Protein AF-A0A962R1U3-F1 (afdb_monomer_lite)

Secondary structure (DSSP, 8-state):
---HHHHHHHHHHHHHHHHHHHHHHHTHHHHHHHHHHHHHHHHHHHTT------SGGGS-TT-HHHHHHHHHHHHH-------------S-TTGGGSHHHHHHHHHHHHHHHHHSTT------TTT---EEEETTEEEE-

Foldseek 3Di:
DDDPPVVVVVVVVVVVVVVVVVVCVVVVVVVVVVVVVVVVVVVVVVVPDDDDPDPVVVDDPPDPVVVVVVVCCVVPNDPDDDDDDDWAPPDPVTCPDPVNLVVQVVVQVCCVVPPPPDDHDDDPNPDWDWDDDDPDIDID

Structure (mmCIF, N/CA/C/O backbone):
data_AF-A0A962R1U3-F1
#
_entry.id   AF-A0A962R1U3-F1
#
loop_
_atom_site.group_PDB
_atom_site.id
_atom_site.type_symbol
_atom_site.label_atom_id
_atom_site.label_alt_id
_atom_site.label_comp_id
_atom_site.label_asym_id
_atom_site.label_entity_id
_atom_site.label_seq_id
_atom_site.pdbx_PDB_ins_code
_atom_site.Cartn_x
_atom_site.Cartn_y
_atom_site.Cartn_z
_atom_site.occupancy
_atom_site.B_iso_or_equiv
_atom_site.auth_seq_id
_atom_site.auth_comp_id
_atom_site.auth_asym_id
_atom_site.auth_atom_id
_atom_site.pdbx_PDB_model_num
ATOM 1 N N . MET A 1 1 ? 53.180 15.720 -24.580 1.00 45.88 1 MET A N 1
ATOM 2 C CA . MET A 1 1 ? 52.223 16.549 -25.342 1.00 45.88 1 MET A CA 1
ATOM 3 C C . MET A 1 1 ? 51.820 15.711 -26.551 1.00 45.88 1 MET A C 1
ATOM 5 O O . MET A 1 1 ? 52.642 15.551 -27.439 1.00 45.88 1 MET A O 1
ATOM 9 N N . HIS A 1 2 ? 50.654 15.049 -26.505 1.00 55.12 2 HIS A N 1
ATOM 10 C CA . HIS A 1 2 ? 50.244 13.968 -27.432 1.00 55.12 2 HIS A CA 1
ATOM 11 C C . HIS A 1 2 ? 48.971 14.340 -28.231 1.00 55.12 2 HIS A C 1
ATOM 13 O O . HIS A 1 2 ? 47.915 13.780 -27.966 1.00 55.12 2 HIS A O 1
ATOM 19 N N . PRO A 1 3 ? 49.016 15.333 -29.144 1.00 57.56 3 PRO A N 1
ATOM 20 C CA . PRO A 1 3 ? 47.822 15.823 -29.847 1.00 57.56 3 PRO A CA 1
ATOM 21 C C . PRO A 1 3 ? 47.475 15.086 -31.157 1.00 57.56 3 PRO A C 1
ATOM 23 O O . PRO A 1 3 ? 46.397 15.313 -31.689 1.00 57.56 3 PRO A O 1
ATOM 26 N N . ALA A 1 4 ? 48.353 14.234 -31.701 1.00 60.00 4 ALA A N 1
ATOM 27 C CA . ALA A 1 4 ? 48.141 13.621 -33.025 1.00 60.00 4 ALA A CA 1
ATOM 28 C C . ALA A 1 4 ? 47.200 12.395 -33.013 1.00 60.00 4 ALA A C 1
ATOM 30 O O . ALA A 1 4 ? 46.520 12.119 -33.999 1.00 60.00 4 ALA A O 1
ATOM 31 N N . ASP A 1 5 ? 47.136 11.678 -31.892 1.00 62.50 5 ASP A N 1
ATOM 32 C CA . ASP A 1 5 ? 46.421 10.396 -31.762 1.00 62.50 5 ASP A CA 1
ATOM 33 C C . ASP A 1 5 ? 44.906 10.582 -31.566 1.00 62.50 5 ASP A C 1
ATOM 35 O O . ASP A 1 5 ? 44.102 9.773 -32.027 1.00 62.50 5 ASP A O 1
ATOM 39 N N . ASP A 1 6 ? 44.498 11.672 -30.907 1.00 64.25 6 ASP A N 1
ATOM 40 C CA . ASP A 1 6 ? 43.081 12.003 -30.707 1.00 64.25 6 ASP A CA 1
ATOM 41 C C . ASP A 1 6 ? 42.421 12.492 -32.000 1.00 64.25 6 ASP A C 1
ATOM 43 O O . ASP A 1 6 ? 41.276 12.140 -32.284 1.00 64.25 6 ASP A O 1
ATOM 47 N N . THR A 1 7 ? 43.145 13.242 -32.835 1.00 70.50 7 THR A N 1
ATOM 48 C CA . THR A 1 7 ? 42.628 13.717 -34.127 1.00 70.50 7 THR A CA 1
ATOM 49 C C . THR A 1 7 ? 42.360 12.577 -35.109 1.00 70.50 7 THR A C 1
ATOM 51 O O . THR A 1 7 ? 41.396 12.638 -35.873 1.00 70.50 7 THR A O 1
ATOM 54 N N . ASP A 1 8 ? 43.161 11.511 -35.053 1.00 77.62 8 ASP A N 1
ATOM 55 C CA . ASP A 1 8 ? 43.030 10.361 -35.952 1.00 77.62 8 ASP A CA 1
ATOM 56 C C . ASP A 1 8 ? 41.879 9.430 -35.519 1.00 77.62 8 ASP A C 1
ATOM 58 O O . ASP A 1 8 ? 41.088 8.945 -36.339 1.00 77.62 8 ASP A O 1
ATOM 62 N N . LYS A 1 9 ? 41.689 9.267 -34.200 1.00 77.62 9 LYS A N 1
ATOM 63 C CA . LYS A 1 9 ? 40.541 8.548 -33.620 1.00 77.62 9 LYS A CA 1
ATOM 64 C C . LYS A 1 9 ? 39.218 9.249 -33.910 1.00 77.62 9 LYS A C 1
ATOM 66 O O . LYS A 1 9 ? 38.265 8.594 -34.334 1.00 77.62 9 LYS A O 1
ATOM 71 N N . LEU A 1 10 ? 39.162 10.570 -33.738 1.00 80.94 10 LEU A N 1
ATOM 72 C CA . LEU A 1 10 ? 37.968 11.364 -34.037 1.00 80.94 10 LEU A CA 1
ATOM 73 C C . LEU A 1 10 ? 37.604 11.300 -35.526 1.00 80.94 10 LEU A C 1
ATOM 75 O O . LEU A 1 10 ? 36.443 11.073 -35.859 1.00 80.94 10 LEU A O 1
ATOM 79 N N . GLY A 1 11 ? 38.591 11.404 -36.423 1.00 84.81 11 GLY A N 1
ATOM 80 C CA . GLY A 1 11 ? 38.361 11.281 -37.865 1.00 84.81 11 GLY A CA 1
ATOM 81 C C . GLY A 1 11 ? 37.885 9.889 -38.297 1.00 84.81 11 GLY A C 1
ATOM 82 O O . GLY A 1 11 ? 37.084 9.760 -39.225 1.00 84.81 11 GLY A O 1
ATOM 83 N N . THR A 1 12 ? 38.337 8.838 -37.609 1.00 85.94 12 THR A N 1
ATOM 84 C CA . THR A 1 12 ? 37.882 7.459 -37.851 1.00 85.94 12 THR A CA 1
ATOM 85 C C . THR A 1 12 ? 36.428 7.262 -37.417 1.00 85.94 12 THR A C 1
ATOM 87 O O . THR A 1 12 ? 35.639 6.673 -38.159 1.00 85.94 12 THR A O 1
ATOM 90 N N . ILE A 1 13 ? 36.055 7.801 -36.251 1.00 90.00 13 ILE A N 1
ATOM 91 C CA . ILE A 1 13 ? 34.684 7.769 -35.727 1.00 90.00 13 ILE A CA 1
ATOM 92 C C . ILE A 1 13 ? 33.734 8.544 -36.646 1.00 90.00 13 ILE A C 1
ATOM 94 O O . ILE A 1 13 ? 32.680 8.024 -37.003 1.00 90.00 13 ILE A O 1
ATOM 98 N N . ASP A 1 14 ? 34.119 9.741 -37.089 1.00 89.31 14 ASP A N 1
ATOM 99 C CA . ASP A 1 14 ? 33.294 10.582 -37.964 1.00 89.31 14 ASP A CA 1
ATOM 100 C C . ASP A 1 14 ? 33.005 9.900 -39.311 1.00 89.31 14 ASP A C 1
ATOM 102 O O . ASP A 1 14 ? 31.864 9.821 -39.771 1.00 89.31 14 ASP A O 1
ATOM 106 N N . ARG A 1 15 ? 34.030 9.276 -39.906 1.00 90.12 15 ARG A N 1
ATOM 107 C CA . ARG A 1 15 ? 33.878 8.506 -41.148 1.00 90.12 15 ARG A CA 1
ATOM 108 C C . ARG A 1 15 ? 32.972 7.291 -40.963 1.00 90.12 15 ARG A C 1
ATOM 110 O O . ARG A 1 15 ? 32.173 6.988 -41.849 1.00 90.12 15 ARG A O 1
ATOM 117 N N . TRP A 1 16 ? 33.078 6.614 -39.821 1.00 91.62 16 TRP A N 1
ATOM 118 C CA . TRP A 1 16 ? 32.218 5.485 -39.479 1.00 91.62 16 TRP A CA 1
ATOM 119 C C . TRP A 1 16 ? 30.758 5.916 -39.282 1.00 91.62 16 TRP A C 1
ATOM 121 O O . TRP A 1 16 ? 29.866 5.314 -39.877 1.00 91.62 16 TRP A O 1
ATOM 131 N N . PHE A 1 17 ? 30.504 6.998 -38.538 1.00 91.69 17 PHE A N 1
ATOM 132 C CA . PHE A 1 17 ? 29.158 7.559 -38.368 1.00 91.69 17 PHE A CA 1
ATOM 133 C C . PHE A 1 17 ? 28.557 8.016 -39.698 1.00 91.69 17 PHE A C 1
ATOM 135 O O . PHE A 1 17 ? 27.384 7.749 -39.968 1.00 91.69 17 PHE A O 1
ATOM 142 N N . GLY A 1 18 ? 29.359 8.642 -40.562 1.00 90.38 18 GLY A N 1
ATOM 143 C CA . GLY A 1 18 ? 28.935 9.024 -41.907 1.00 90.38 18 GLY A CA 1
ATOM 144 C C . GLY A 1 18 ? 28.527 7.816 -42.754 1.00 90.38 18 GLY A C 1
ATOM 145 O O . GLY A 1 18 ? 27.460 7.819 -43.371 1.00 90.38 18 GLY A O 1
ATOM 146 N N . GLN A 1 19 ? 29.332 6.748 -42.743 1.00 91.38 19 GLN A N 1
ATOM 147 C CA . GLN A 1 19 ? 29.019 5.500 -43.449 1.00 91.38 19 GLN A CA 1
ATOM 148 C C . GLN A 1 19 ? 27.770 4.810 -42.887 1.00 91.38 19 GLN A C 1
ATOM 150 O O . GLN A 1 19 ? 26.933 4.344 -43.662 1.00 91.38 19 GLN A O 1
ATOM 155 N N . LEU A 1 20 ? 27.609 4.793 -41.562 1.00 91.31 20 LEU A N 1
ATOM 156 C CA . LEU A 1 20 ? 26.423 4.264 -40.893 1.00 91.31 20 LEU A CA 1
ATOM 157 C C . LEU A 1 20 ? 25.165 5.036 -41.315 1.00 91.31 20 LEU A C 1
ATOM 159 O O . LEU A 1 20 ? 24.178 4.425 -41.720 1.00 91.31 20 LEU A O 1
ATOM 163 N N . GLY A 1 21 ? 25.210 6.370 -41.292 1.00 88.38 21 GLY A N 1
ATOM 164 C CA . GLY A 1 21 ? 24.086 7.220 -41.688 1.00 88.38 21 GLY A CA 1
ATOM 165 C C . GLY A 1 21 ? 23.680 7.030 -43.153 1.00 88.38 21 GLY A C 1
ATOM 166 O O . GLY A 1 21 ? 22.494 6.884 -43.458 1.00 88.38 21 GLY A O 1
ATOM 167 N N . LEU A 1 22 ? 24.657 6.949 -44.061 1.00 90.56 22 LEU A N 1
ATOM 168 C CA . LEU A 1 22 ? 24.418 6.650 -45.479 1.00 90.56 22 LEU A CA 1
ATOM 169 C C . LEU A 1 22 ? 23.784 5.264 -45.674 1.00 90.56 22 LEU A C 1
ATOM 171 O O . LEU A 1 22 ? 22.839 5.115 -46.453 1.00 90.56 22 LEU A O 1
ATOM 175 N N . TRP A 1 23 ? 24.257 4.256 -44.937 1.00 93.06 23 TRP A N 1
ATOM 176 C CA . TRP A 1 23 ? 23.686 2.911 -44.968 1.00 93.06 23 TRP A CA 1
ATOM 177 C C . TRP A 1 23 ? 22.242 2.885 -44.447 1.00 93.06 23 TRP A C 1
ATOM 179 O O . TRP A 1 23 ? 21.373 2.280 -45.084 1.00 93.06 23 TRP A O 1
ATOM 189 N N . MET A 1 24 ? 21.968 3.595 -43.346 1.00 92.06 24 MET A N 1
ATOM 190 C CA . MET A 1 24 ? 20.628 3.738 -42.769 1.00 92.06 24 MET A CA 1
ATOM 191 C C . MET A 1 24 ? 19.660 4.418 -43.742 1.00 92.06 24 MET A C 1
ATOM 193 O O . MET A 1 24 ? 18.514 3.987 -43.864 1.00 92.06 24 MET A O 1
ATOM 197 N N . TYR A 1 25 ? 20.118 5.438 -44.476 1.00 91.44 25 TYR A N 1
ATOM 198 C CA . TYR A 1 25 ? 19.315 6.103 -45.503 1.00 91.44 25 TYR A CA 1
ATOM 199 C C . TYR A 1 25 ? 18.954 5.151 -46.654 1.00 91.44 25 TYR A C 1
ATOM 201 O O . TYR A 1 25 ? 17.789 5.074 -47.054 1.00 91.44 25 TYR A O 1
ATOM 209 N N . GLY A 1 26 ? 19.927 4.371 -47.140 1.00 92.00 26 GLY A N 1
ATOM 210 C CA . GLY A 1 26 ? 19.707 3.365 -48.185 1.00 92.00 26 GLY A CA 1
ATOM 211 C C . GLY A 1 26 ? 18.757 2.235 -47.766 1.00 92.00 26 GLY A C 1
ATOM 212 O O . GLY A 1 26 ? 18.011 1.719 -48.594 1.00 92.00 26 GLY A O 1
ATOM 213 N N . HIS A 1 27 ? 18.723 1.897 -46.473 1.00 93.94 27 HIS A N 1
ATOM 214 C CA . HIS A 1 27 ? 17.922 0.803 -45.912 1.00 93.94 27 HIS A CA 1
ATOM 215 C C . HIS A 1 27 ? 16.823 1.297 -44.958 1.00 93.94 27 HIS A C 1
ATOM 217 O O . HIS A 1 27 ? 16.472 0.613 -43.996 1.00 93.94 27 HIS A O 1
ATOM 223 N N . ARG A 1 28 ? 16.239 2.473 -45.232 1.00 93.75 28 ARG A N 1
ATOM 224 C CA . ARG A 1 28 ? 15.281 3.158 -44.339 1.00 93.75 28 ARG A CA 1
ATOM 225 C C . ARG A 1 28 ? 14.140 2.279 -43.810 1.00 93.75 28 ARG A C 1
ATOM 227 O O . ARG A 1 28 ? 13.743 2.431 -42.662 1.00 93.75 28 ARG A O 1
ATOM 234 N N . LEU A 1 29 ? 13.628 1.349 -44.622 1.00 94.56 29 LEU A N 1
ATOM 235 C CA . LEU A 1 29 ? 12.544 0.443 -44.219 1.00 94.56 29 LEU A CA 1
ATOM 236 C C . LEU A 1 29 ? 13.008 -0.605 -43.200 1.00 94.56 29 LEU A C 1
ATOM 238 O O . LEU A 1 29 ? 12.266 -0.915 -42.275 1.00 94.56 29 LEU A O 1
ATOM 242 N N . ILE A 1 30 ? 14.235 -1.116 -43.340 1.00 95.12 30 ILE A N 1
ATOM 243 C CA . ILE A 1 30 ? 14.826 -2.078 -42.398 1.00 95.12 30 ILE A CA 1
ATOM 244 C C . ILE A 1 30 ? 15.091 -1.387 -41.062 1.00 95.12 30 ILE A C 1
ATOM 246 O O . ILE A 1 30 ? 14.736 -1.917 -40.014 1.00 95.12 30 ILE A O 1
ATOM 250 N N . VAL A 1 31 ? 15.664 -0.180 -41.102 1.00 95.75 31 VAL A N 1
ATOM 251 C CA . VAL A 1 31 ? 15.912 0.624 -39.897 1.00 95.75 31 VAL A CA 1
ATOM 252 C C . VAL A 1 31 ? 14.600 0.946 -39.187 1.00 95.75 31 VAL A C 1
ATOM 254 O O . VAL A 1 31 ? 14.504 0.759 -37.978 1.00 95.75 31 VAL A O 1
ATOM 257 N N . PHE A 1 32 ? 13.574 1.369 -39.931 1.00 96.00 32 PHE A N 1
ATOM 258 C CA . PHE A 1 32 ? 12.251 1.626 -39.370 1.00 96.00 32 PHE A CA 1
ATOM 259 C C . PHE A 1 32 ? 11.668 0.374 -38.709 1.00 96.00 32 PHE A C 1
ATOM 261 O O . PHE A 1 32 ? 11.291 0.431 -37.544 1.00 96.00 32 PHE A O 1
ATOM 268 N N . ALA A 1 33 ? 11.672 -0.769 -39.402 1.00 97.06 33 ALA A N 1
ATOM 269 C CA . ALA A 1 33 ? 11.180 -2.027 -38.848 1.00 97.06 33 ALA A CA 1
ATOM 270 C C . ALA A 1 33 ? 11.934 -2.438 -37.572 1.00 97.06 33 ALA A C 1
ATOM 272 O O . ALA A 1 33 ? 11.308 -2.871 -36.609 1.00 97.06 33 ALA A O 1
ATOM 273 N N . LEU A 1 34 ? 13.257 -2.258 -37.537 1.00 97.19 34 LEU A N 1
ATOM 274 C CA . LEU A 1 34 ? 14.085 -2.579 -36.376 1.00 97.19 34 LEU A CA 1
ATOM 275 C C . LEU A 1 34 ? 13.770 -1.676 -35.179 1.00 97.19 34 LEU A C 1
ATOM 277 O O . LEU A 1 34 ? 13.583 -2.175 -34.072 1.00 97.19 34 LEU A O 1
ATOM 281 N N . VAL A 1 35 ? 13.659 -0.362 -35.393 1.00 96.88 35 VAL A N 1
ATOM 282 C CA . VAL A 1 35 ? 13.293 0.588 -34.330 1.00 96.88 35 VAL A CA 1
ATOM 283 C C . VAL A 1 35 ? 11.870 0.326 -33.841 1.00 96.88 35 VAL A C 1
ATOM 285 O O . VAL A 1 35 ? 11.637 0.306 -32.636 1.00 96.88 35 VAL A O 1
ATOM 288 N N . SER A 1 36 ? 10.925 0.066 -34.748 1.00 97.62 36 SER A N 1
ATOM 289 C CA . SER A 1 36 ? 9.553 -0.293 -34.386 1.00 97.62 36 SER A CA 1
ATOM 290 C C . SER A 1 36 ? 9.489 -1.599 -33.597 1.00 97.62 36 SER A C 1
ATOM 292 O O . SER A 1 36 ? 8.758 -1.664 -32.615 1.00 97.62 36 SER A O 1
ATOM 294 N N . ALA A 1 37 ? 10.266 -2.618 -33.974 1.00 97.69 37 ALA A N 1
ATOM 295 C CA . ALA A 1 37 ? 10.342 -3.875 -33.235 1.00 97.69 37 ALA A CA 1
ATOM 296 C C . ALA A 1 37 ? 10.934 -3.673 -31.832 1.00 97.69 37 ALA A C 1
ATOM 298 O O . ALA A 1 37 ? 10.400 -4.202 -30.860 1.00 97.69 37 ALA A O 1
ATOM 299 N N . LEU A 1 38 ? 11.990 -2.864 -31.712 1.00 98.12 38 LEU A N 1
ATOM 300 C CA . LEU A 1 38 ? 12.610 -2.544 -30.426 1.00 98.12 38 LEU A CA 1
ATOM 301 C C . LEU A 1 38 ? 11.654 -1.750 -29.525 1.00 98.12 38 LEU A C 1
ATOM 303 O O . LEU A 1 38 ? 11.530 -2.057 -28.342 1.00 98.12 38 LEU A O 1
ATOM 307 N N . LEU A 1 39 ? 10.920 -0.789 -30.095 1.00 98.12 39 LEU A N 1
ATOM 308 C CA . LEU A 1 39 ? 9.886 -0.039 -29.385 1.00 98.12 39 LEU A CA 1
ATOM 309 C C . LEU A 1 39 ? 8.739 -0.953 -28.938 1.00 98.12 39 LEU A C 1
ATOM 311 O O . LEU A 1 39 ? 8.327 -0.888 -27.785 1.00 98.12 39 LEU A O 1
ATOM 315 N N . ALA A 1 40 ? 8.246 -1.828 -29.818 1.00 97.44 40 ALA A N 1
ATOM 316 C CA . ALA A 1 40 ? 7.192 -2.783 -29.485 1.00 97.44 40 ALA A CA 1
ATOM 317 C C . ALA A 1 40 ? 7.630 -3.736 -28.362 1.00 97.44 40 ALA A C 1
ATOM 319 O O . ALA A 1 40 ? 6.867 -3.968 -27.427 1.00 97.44 40 ALA A O 1
ATOM 320 N N . GLY A 1 41 ? 8.874 -4.222 -28.407 1.00 97.44 41 GLY A N 1
ATOM 321 C CA . GLY A 1 41 ? 9.464 -5.019 -27.332 1.00 97.44 41 GLY A CA 1
ATOM 322 C C . GLY A 1 41 ? 9.546 -4.249 -26.012 1.00 97.44 41 GLY A C 1
ATOM 323 O O . GLY A 1 41 ? 9.132 -4.764 -24.977 1.00 97.44 41 GLY A O 1
ATOM 324 N N . ALA A 1 42 ? 9.999 -2.992 -26.044 1.00 97.31 42 ALA A N 1
ATOM 325 C CA . ALA A 1 42 ? 10.050 -2.141 -24.857 1.00 97.31 42 ALA A CA 1
ATOM 326 C C . ALA A 1 42 ? 8.656 -1.890 -24.260 1.00 97.31 42 ALA A C 1
ATOM 328 O O . ALA A 1 42 ? 8.493 -1.990 -23.047 1.00 97.31 42 ALA A O 1
ATOM 329 N N . VAL A 1 43 ? 7.644 -1.629 -25.095 1.00 97.44 43 VAL A N 1
ATOM 330 C CA . VAL A 1 43 ? 6.246 -1.461 -24.660 1.00 97.44 43 VAL A CA 1
ATOM 331 C C . VAL A 1 43 ? 5.698 -2.752 -24.057 1.00 97.44 43 VAL A C 1
ATOM 333 O O . VAL A 1 43 ? 5.049 -2.707 -23.017 1.00 97.44 43 VAL A O 1
ATOM 336 N N . MET A 1 44 ? 5.983 -3.905 -24.664 1.00 96.56 44 MET A N 1
ATOM 337 C CA . MET A 1 44 ? 5.553 -5.202 -24.142 1.00 96.56 44 MET A CA 1
ATOM 338 C C . MET A 1 44 ? 6.182 -5.497 -22.773 1.00 96.56 44 MET A C 1
ATOM 340 O O . MET A 1 44 ? 5.476 -5.928 -21.867 1.00 96.56 44 MET A O 1
ATOM 344 N N . CYS A 1 45 ? 7.471 -5.203 -22.585 1.00 95.50 45 CYS A N 1
ATOM 345 C CA . CYS A 1 45 ? 8.118 -5.298 -21.275 1.00 95.50 45 CYS A CA 1
ATOM 346 C C . CYS A 1 45 ? 7.528 -4.293 -20.278 1.00 95.50 45 CYS A C 1
ATOM 348 O O . CYS A 1 45 ? 7.202 -4.663 -19.152 1.00 95.50 45 CYS A O 1
ATOM 350 N N . ALA A 1 46 ? 7.330 -3.039 -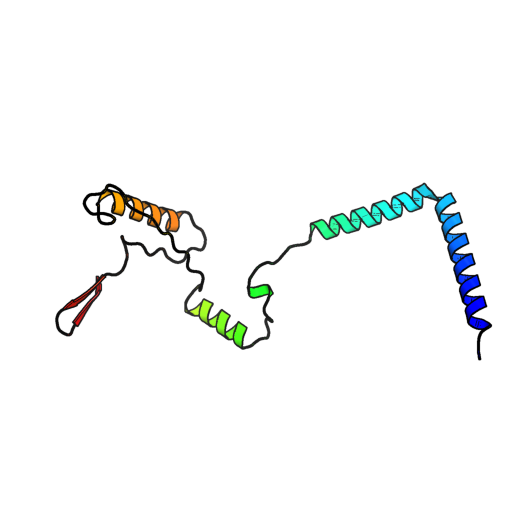20.690 1.00 94.62 46 ALA A N 1
ATOM 351 C CA . ALA A 1 46 ? 6.746 -2.005 -19.841 1.00 94.62 46 ALA A CA 1
ATOM 352 C C . ALA A 1 46 ? 5.322 -2.362 -19.381 1.00 94.62 46 ALA A C 1
ATOM 354 O O . ALA A 1 46 ? 4.964 -2.092 -18.239 1.00 94.62 46 ALA A O 1
ATOM 355 N N . ALA A 1 47 ? 4.537 -3.042 -20.221 1.00 92.19 47 ALA A N 1
ATOM 356 C CA . ALA A 1 47 ? 3.202 -3.524 -19.870 1.00 92.19 47 ALA A CA 1
ATOM 357 C C . ALA A 1 47 ? 3.199 -4.592 -18.758 1.00 92.19 47 ALA A C 1
ATOM 359 O O . ALA A 1 47 ? 2.151 -4.859 -18.177 1.00 92.19 47 ALA A O 1
ATOM 360 N N . THR A 1 48 ? 4.348 -5.205 -18.451 1.00 92.50 48 THR A N 1
ATOM 361 C CA . THR A 1 48 ? 4.479 -6.188 -17.359 1.00 92.50 48 THR A CA 1
ATOM 362 C C . THR A 1 48 ? 4.927 -5.576 -16.032 1.00 92.50 48 THR A C 1
ATOM 364 O O . THR A 1 48 ? 4.975 -6.287 -15.027 1.00 92.50 48 THR A O 1
ATOM 367 N N . ILE A 1 49 ? 5.242 -4.275 -16.003 1.00 93.38 49 ILE A N 1
ATOM 368 C CA . ILE A 1 49 ? 5.667 -3.583 -14.784 1.00 93.38 49 ILE A CA 1
ATOM 369 C C . ILE A 1 49 ? 4.529 -3.627 -13.760 1.00 93.38 49 ILE A C 1
ATOM 371 O O . ILE A 1 49 ? 3.406 -3.206 -14.035 1.00 93.38 49 ILE A O 1
ATOM 375 N N . ARG A 1 50 ? 4.838 -4.130 -12.563 1.00 88.62 50 ARG A N 1
ATOM 376 C CA . ARG A 1 50 ? 3.960 -4.086 -11.393 1.00 88.62 50 ARG A CA 1
ATOM 377 C C . ARG A 1 50 ? 4.532 -3.084 -10.406 1.00 88.62 50 ARG A C 1
ATOM 379 O O . ARG A 1 50 ? 5.716 -3.151 -10.088 1.00 88.62 50 ARG A O 1
ATOM 386 N N . THR A 1 51 ? 3.700 -2.160 -9.948 1.00 86.38 51 THR A N 1
ATOM 387 C CA . THR A 1 51 ? 4.068 -1.224 -8.886 1.00 86.38 51 THR A CA 1
ATOM 388 C C . THR A 1 51 ? 3.698 -1.842 -7.550 1.00 86.38 51 THR A C 1
ATOM 390 O O . THR A 1 51 ? 2.532 -2.165 -7.331 1.00 86.38 51 THR A O 1
ATOM 393 N N . ASP A 1 52 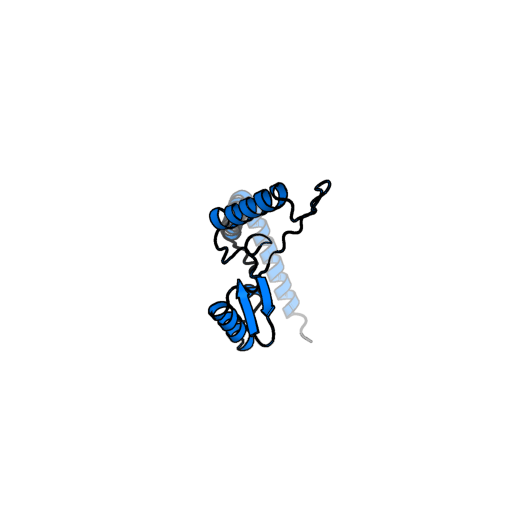? 4.689 -1.997 -6.679 1.00 82.44 52 ASP A N 1
ATOM 394 C CA . ASP A 1 52 ? 4.470 -2.319 -5.277 1.00 82.44 52 ASP A CA 1
ATOM 395 C C . ASP A 1 52 ? 4.486 -1.011 -4.479 1.00 82.44 52 ASP A C 1
ATOM 397 O O . ASP A 1 52 ? 5.489 -0.300 -4.471 1.00 82.44 52 ASP A O 1
ATOM 401 N N . ASN A 1 53 ? 3.340 -0.659 -3.897 1.00 80.44 53 ASN A N 1
ATOM 402 C CA . ASN A 1 53 ? 3.174 0.510 -3.029 1.00 80.44 53 ASN A CA 1
ATOM 403 C C . ASN A 1 53 ? 2.873 0.085 -1.584 1.00 80.44 53 ASN A C 1
ATOM 405 O O . ASN A 1 53 ? 2.333 0.880 -0.815 1.00 80.44 53 ASN A O 1
ATOM 409 N N . SER A 1 54 ? 3.151 -1.171 -1.226 1.00 80.19 54 SER A N 1
ATOM 410 C CA . SER A 1 54 ? 3.069 -1.596 0.167 1.00 80.19 54 SER A CA 1
ATOM 411 C C . SER A 1 54 ? 4.071 -0.808 1.009 1.00 80.19 54 SER A C 1
ATOM 413 O O . SER A 1 54 ? 5.149 -0.430 0.543 1.00 80.19 54 SER A O 1
ATOM 415 N N . PHE A 1 55 ? 3.710 -0.544 2.263 1.00 75.00 55 PHE A N 1
ATOM 416 C CA . PHE A 1 55 ? 4.628 0.066 3.221 1.00 75.00 55 PHE A CA 1
ATOM 417 C C . PHE A 1 55 ? 5.889 -0.796 3.395 1.00 75.00 55 PHE A C 1
ATOM 419 O O . PHE A 1 55 ? 6.997 -0.268 3.447 1.00 75.00 55 PHE A O 1
ATOM 426 N N . ASP A 1 56 ? 5.716 -2.117 3.361 1.00 78.88 56 ASP A N 1
ATOM 427 C CA . ASP A 1 56 ? 6.763 -3.137 3.442 1.00 78.88 56 ASP A CA 1
ATOM 428 C C . ASP A 1 56 ? 7.872 -2.969 2.400 1.00 78.88 56 ASP A C 1
ATOM 430 O O . ASP A 1 56 ? 9.050 -3.121 2.718 1.00 78.88 56 ASP A O 1
ATOM 434 N N . ALA A 1 57 ? 7.522 -2.578 1.170 1.00 83.12 57 ALA A N 1
ATOM 435 C CA . ALA A 1 57 ? 8.487 -2.380 0.089 1.00 83.12 57 ALA A CA 1
ATOM 436 C C . ALA A 1 57 ? 9.499 -1.248 0.359 1.00 83.12 57 ALA A C 1
ATOM 438 O O . ALA A 1 57 ? 10.533 -1.175 -0.309 1.00 83.12 57 ALA A O 1
ATOM 439 N N . PHE A 1 58 ? 9.223 -0.364 1.324 1.00 84.62 58 PHE A N 1
ATOM 440 C CA . PHE A 1 58 ? 10.136 0.708 1.721 1.00 84.62 58 PHE A CA 1
ATOM 441 C C . PHE A 1 58 ? 11.175 0.275 2.768 1.00 84.62 58 PHE A C 1
ATOM 443 O O . PHE A 1 58 ? 12.098 1.049 3.036 1.00 84.62 58 PHE A O 1
ATOM 450 N N . PHE A 1 59 ? 11.061 -0.930 3.339 1.00 87.94 59 PHE A N 1
ATOM 451 C CA . PHE A 1 59 ? 11.961 -1.429 4.382 1.00 87.94 59 PHE A CA 1
ATOM 452 C C . PHE A 1 59 ? 12.918 -2.507 3.867 1.00 87.94 59 PHE A C 1
ATOM 454 O O . PHE A 1 59 ? 12.619 -3.269 2.949 1.00 87.94 59 PHE A O 1
ATOM 461 N N . ASP A 1 60 ? 14.103 -2.576 4.478 1.00 88.06 60 ASP A N 1
ATOM 462 C CA . ASP A 1 60 ? 15.048 -3.663 4.234 1.00 88.06 60 ASP A CA 1
ATOM 463 C C . ASP A 1 60 ? 14.573 -4.921 4.974 1.00 88.06 60 ASP A C 1
ATOM 465 O O . ASP A 1 60 ? 14.472 -4.934 6.202 1.00 88.06 60 ASP A O 1
ATOM 469 N N . ALA A 1 61 ? 14.319 -6.000 4.232 1.00 85.75 61 ALA A N 1
ATOM 470 C CA . ALA A 1 61 ? 13.878 -7.278 4.792 1.00 85.75 61 ALA A CA 1
ATOM 471 C C . ALA A 1 61 ? 14.880 -7.892 5.795 1.00 85.75 61 ALA A C 1
ATOM 473 O O . ALA A 1 61 ? 14.513 -8.734 6.615 1.00 85.75 61 ALA A O 1
ATOM 474 N N . SER A 1 62 ? 16.151 -7.485 5.750 1.00 89.19 62 SER A N 1
ATOM 475 C CA . SER A 1 62 ? 17.182 -7.923 6.693 1.00 89.19 62 SER A CA 1
ATOM 476 C C . SER A 1 62 ? 17.269 -7.075 7.968 1.00 89.19 62 SER A C 1
ATOM 478 O O . SER A 1 62 ? 18.010 -7.441 8.884 1.00 89.19 62 SER A O 1
ATOM 480 N N . ASP A 1 63 ? 16.506 -5.979 8.074 1.00 92.38 63 ASP A N 1
ATOM 481 C CA . ASP A 1 63 ? 16.504 -5.123 9.261 1.00 92.38 63 ASP A CA 1
ATOM 482 C C . ASP A 1 63 ? 15.864 -5.860 10.458 1.00 92.38 63 ASP A C 1
ATOM 484 O O . ASP A 1 63 ? 14.708 -6.300 10.388 1.00 92.38 63 ASP A O 1
ATOM 488 N N . PRO A 1 64 ? 16.575 -6.017 11.592 1.00 93.31 64 PRO A N 1
ATOM 489 C CA . PRO A 1 64 ? 16.022 -6.671 12.777 1.00 93.31 64 PRO A CA 1
ATOM 490 C C . PRO A 1 64 ? 14.806 -5.939 13.370 1.00 93.31 64 PRO A C 1
ATOM 492 O O . PRO A 1 64 ? 13.944 -6.583 13.965 1.00 93.31 64 PRO A O 1
ATOM 495 N N . SER A 1 65 ? 14.712 -4.620 13.202 1.00 91.19 65 SER A N 1
ATOM 496 C CA . SER A 1 65 ? 13.597 -3.795 13.684 1.00 91.19 65 SER A CA 1
ATOM 497 C C . SER A 1 65 ? 12.331 -4.060 12.876 1.00 91.19 65 SER A C 1
ATOM 499 O O . SER A 1 65 ? 11.260 -4.236 13.453 1.00 91.19 65 SER A O 1
ATOM 501 N N . TYR A 1 66 ? 12.465 -4.156 11.550 1.00 90.50 66 TYR A N 1
ATOM 502 C CA . TYR A 1 66 ? 11.356 -4.498 10.661 1.00 90.50 66 TYR A CA 1
ATOM 503 C C . TYR A 1 66 ? 10.847 -5.920 10.936 1.00 90.50 66 TYR A C 1
ATOM 505 O O . TYR A 1 66 ? 9.651 -6.136 11.099 1.00 90.50 66 TYR A O 1
ATOM 513 N N . ASN A 1 67 ? 11.754 -6.880 11.139 1.00 90.31 67 ASN A N 1
ATOM 514 C CA . ASN A 1 67 ? 11.380 -8.245 11.519 1.00 90.31 67 ASN A CA 1
ATOM 515 C C . ASN A 1 67 ? 10.659 -8.319 12.879 1.00 90.31 67 ASN A C 1
ATOM 517 O O . ASN A 1 67 ? 9.721 -9.099 13.044 1.00 90.31 67 ASN A O 1
ATOM 521 N N . ALA A 1 68 ? 11.071 -7.510 13.861 1.00 90.88 68 ALA A N 1
ATOM 522 C CA . ALA A 1 68 ? 10.374 -7.423 15.144 1.00 90.88 68 ALA A CA 1
ATOM 523 C C . ALA A 1 68 ? 8.962 -6.831 14.995 1.00 90.88 68 ALA A C 1
ATOM 525 O O . ALA A 1 68 ? 8.034 -7.292 15.657 1.00 90.88 68 ALA A O 1
ATOM 526 N N . TYR A 1 69 ? 8.801 -5.845 14.112 1.00 87.31 69 TYR A N 1
ATOM 527 C CA . TYR A 1 69 ? 7.513 -5.238 13.793 1.00 87.31 69 TYR A CA 1
ATOM 528 C C . TYR A 1 69 ? 6.553 -6.215 13.101 1.00 87.31 69 TYR A C 1
ATOM 530 O O . TYR A 1 69 ? 5.419 -6.363 13.549 1.00 87.31 69 TYR A O 1
ATOM 538 N N . ILE A 1 70 ? 7.015 -6.948 12.083 1.00 87.12 70 ILE A N 1
ATOM 539 C CA . ILE A 1 70 ? 6.203 -7.978 11.413 1.00 87.12 70 ILE A CA 1
ATOM 540 C C . ILE A 1 70 ? 5.761 -9.054 12.405 1.00 87.12 70 ILE A C 1
ATOM 542 O O . ILE A 1 70 ? 4.592 -9.419 12.441 1.00 87.12 70 ILE A O 1
ATOM 546 N N . ARG A 1 71 ? 6.657 -9.496 13.295 1.00 89.12 71 ARG A N 1
ATOM 547 C CA . ARG A 1 71 ? 6.298 -10.454 14.347 1.00 89.12 71 ARG A CA 1
ATOM 548 C C . ARG A 1 71 ? 5.240 -9.907 15.310 1.00 89.12 71 ARG A C 1
ATOM 550 O O . ARG A 1 71 ? 4.365 -10.650 15.733 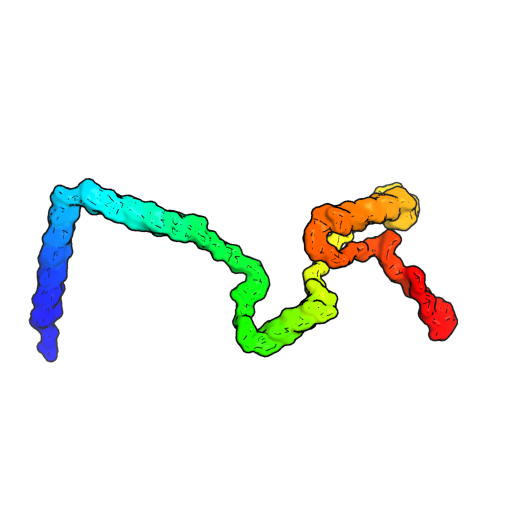1.00 89.12 71 ARG A O 1
ATOM 557 N N . TYR A 1 72 ? 5.314 -8.623 15.655 1.00 87.56 72 TYR A N 1
ATOM 558 C CA . TYR A 1 72 ? 4.274 -7.976 16.452 1.00 87.56 72 TYR A CA 1
ATOM 559 C C . TYR A 1 72 ? 2.924 -7.972 15.718 1.00 87.56 72 TYR A C 1
ATOM 561 O O . TYR A 1 72 ? 1.915 -8.307 16.332 1.00 87.56 72 TYR A O 1
ATOM 569 N N . GLN A 1 73 ? 2.898 -7.655 14.420 1.00 84.00 73 GLN A N 1
ATOM 570 C CA . GLN A 1 73 ? 1.666 -7.737 13.632 1.00 84.00 73 GLN A CA 1
ATOM 571 C C . GLN A 1 73 ? 1.116 -9.167 13.530 1.00 84.00 73 GLN A C 1
ATOM 573 O O . GLN A 1 73 ? -0.096 -9.350 13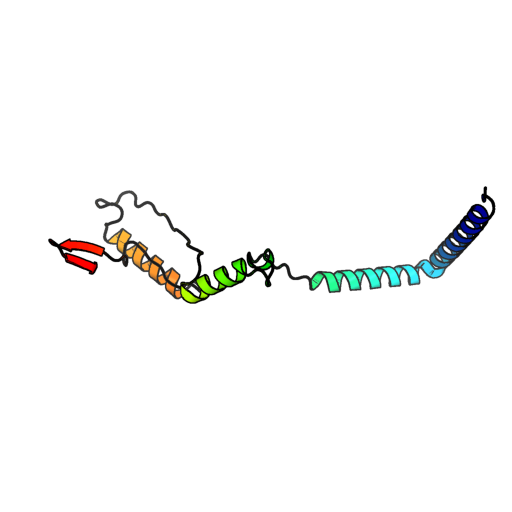.594 1.00 84.00 73 GLN A O 1
ATOM 578 N N . ASP A 1 74 ? 1.972 -10.184 13.417 1.00 83.00 74 ASP A N 1
ATOM 579 C CA . ASP A 1 74 ? 1.536 -11.588 13.415 1.00 83.00 74 ASP A CA 1
ATOM 580 C C . ASP A 1 74 ? 0.918 -11.997 14.763 1.00 83.00 74 ASP A C 1
ATOM 582 O O . ASP A 1 74 ? -0.090 -12.704 14.800 1.00 83.00 74 ASP A O 1
ATOM 586 N N . ASP A 1 75 ? 1.508 -11.538 15.872 1.00 85.31 75 ASP A N 1
ATOM 587 C CA . ASP A 1 75 ? 1.073 -11.893 17.226 1.00 85.31 75 ASP A CA 1
ATOM 588 C C . ASP A 1 75 ? -0.191 -11.118 17.667 1.00 85.31 75 ASP A C 1
ATOM 590 O O . ASP A 1 75 ? -1.033 -11.667 18.382 1.00 85.31 75 ASP A O 1
ATOM 594 N N . PHE A 1 76 ? -0.338 -9.849 17.263 1.00 82.38 76 PHE A N 1
ATOM 595 C CA . PHE A 1 76 ? -1.386 -8.936 17.757 1.00 82.38 76 PHE A CA 1
ATOM 596 C C . PHE A 1 76 ? -2.355 -8.421 16.679 1.00 82.38 76 PHE A C 1
ATOM 598 O O . PHE A 1 76 ? -3.364 -7.793 17.007 1.00 82.38 76 PHE A O 1
ATOM 605 N N . GLY A 1 77 ? -2.100 -8.717 15.406 1.00 75.19 77 GLY A N 1
ATOM 606 C CA . GLY A 1 77 ? -2.884 -8.264 14.260 1.00 75.19 77 GLY A CA 1
ATOM 607 C C . GLY A 1 77 ? -2.403 -6.940 13.655 1.00 75.19 77 GLY A C 1
ATOM 608 O O . GLY A 1 77 ? -1.434 -6.328 14.099 1.00 75.19 77 GLY A O 1
ATOM 609 N N . S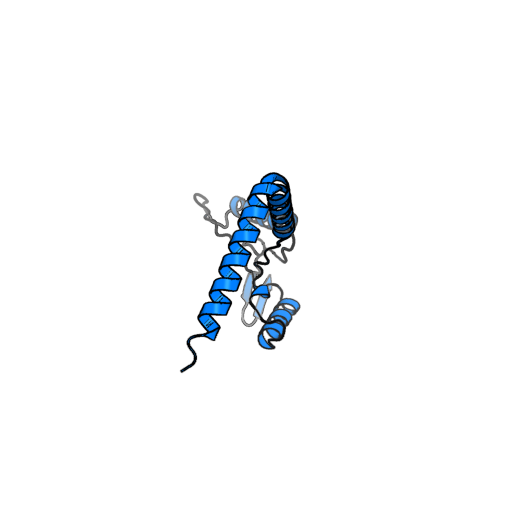ER A 1 78 ? -3.112 -6.500 12.611 1.00 71.12 78 SER A N 1
ATOM 610 C CA . SER A 1 78 ? -2.805 -5.261 11.886 1.00 71.12 78 SER A CA 1
ATOM 611 C C . SER A 1 78 ? -2.905 -4.020 12.781 1.00 71.12 78 SER A C 1
ATOM 613 O O . SER A 1 78 ? -3.834 -3.895 13.588 1.00 71.12 78 SER A O 1
ATOM 615 N N . ASP A 1 79 ? -1.962 -3.098 12.587 1.00 70.69 79 ASP A N 1
ATOM 616 C CA . ASP A 1 79 ? -1.923 -1.755 13.166 1.00 70.69 79 ASP A CA 1
ATOM 617 C C . ASP A 1 79 ? -2.804 -0.744 12.403 1.00 70.69 79 ASP A C 1
ATOM 619 O O . ASP A 1 79 ? -2.934 0.413 12.813 1.00 70.69 79 ASP A O 1
ATOM 623 N N . GLU A 1 80 ? -3.452 -1.172 11.316 1.00 75.06 80 GLU A N 1
ATOM 624 C CA . GLU A 1 80 ? -4.346 -0.338 10.525 1.00 75.06 80 GLU A CA 1
ATOM 625 C C . GLU A 1 80 ? -5.734 -0.259 11.173 1.00 75.06 80 GLU A C 1
ATOM 627 O O . GLU A 1 80 ? -6.531 -1.198 11.148 1.00 75.06 80 GLU A O 1
ATOM 632 N N . ILE A 1 81 ? -6.042 0.905 11.749 1.00 82.19 81 ILE A N 1
ATOM 633 C CA . ILE A 1 81 ? -7.350 1.203 12.337 1.00 82.19 81 ILE A CA 1
ATOM 634 C C . ILE A 1 81 ? -8.050 2.269 11.494 1.00 82.19 81 ILE A C 1
ATOM 636 O O . ILE A 1 81 ? -7.545 3.381 11.323 1.00 82.19 81 ILE A O 1
ATOM 640 N N . ALA A 1 82 ? -9.252 1.953 11.012 1.00 86.50 82 ALA A N 1
ATOM 641 C CA . ALA A 1 82 ? -10.133 2.907 10.348 1.00 86.50 82 ALA A CA 1
ATOM 642 C C . ALA A 1 82 ? -11.231 3.386 11.307 1.00 86.50 82 ALA A C 1
ATOM 644 O O . ALA A 1 82 ? -11.908 2.585 11.948 1.00 86.50 82 ALA A O 1
ATOM 645 N N . TYR A 1 83 ? -11.448 4.702 11.370 1.00 89.88 83 TYR A N 1
ATOM 646 C CA . TYR A 1 83 ? -12.510 5.297 12.183 1.00 89.88 83 TYR A CA 1
ATOM 647 C C . TYR A 1 83 ? -13.634 5.838 11.300 1.00 89.88 83 TYR A C 1
ATOM 649 O O . TYR A 1 83 ? -13.407 6.688 10.438 1.00 89.88 83 TYR A O 1
ATOM 657 N N . ILE A 1 84 ? -14.867 5.401 11.565 1.00 90.31 84 ILE A N 1
ATOM 658 C CA . ILE A 1 84 ? -16.076 5.947 10.941 1.00 90.31 84 ILE A CA 1
ATOM 659 C C . ILE A 1 84 ? -16.775 6.852 11.954 1.00 90.31 84 ILE A C 1
ATOM 661 O O . ILE A 1 84 ? -17.317 6.389 12.956 1.00 90.31 84 ILE A O 1
ATOM 665 N N . LEU A 1 85 ? -16.778 8.159 11.685 1.00 90.69 85 LEU A N 1
ATOM 666 C CA . LEU A 1 85 ? -17.446 9.148 12.526 1.00 90.69 85 LEU A CA 1
ATOM 667 C C . LEU A 1 85 ? -18.767 9.565 11.883 1.00 90.69 85 LEU A C 1
ATOM 669 O O . LEU A 1 85 ? -18.798 10.040 10.749 1.00 90.69 85 LEU A O 1
ATOM 673 N N . TYR A 1 86 ? -19.858 9.452 12.633 1.00 85.88 86 TYR A N 1
ATOM 674 C CA . TYR A 1 86 ? -21.185 9.880 12.202 1.00 85.88 86 TYR A CA 1
ATOM 675 C C . TYR A 1 86 ? -21.809 10.832 13.222 1.00 85.88 86 TYR A C 1
ATOM 677 O O . TYR A 1 86 ? -21.517 10.800 14.417 1.00 85.88 86 TYR A O 1
ATOM 685 N N . ARG A 1 87 ? -22.696 11.704 12.737 1.00 87.19 87 ARG A N 1
ATOM 686 C CA . ARG A 1 87 ? -23.470 12.632 13.564 1.00 87.19 87 ARG A CA 1
ATOM 687 C C . ARG A 1 87 ? -24.941 12.251 13.495 1.00 87.19 87 ARG A C 1
ATOM 689 O O . ARG A 1 87 ? -25.519 12.233 12.414 1.00 87.19 87 ARG A O 1
ATOM 696 N N . VAL A 1 88 ? -25.554 12.017 14.652 1.00 88.06 88 VAL A N 1
ATOM 697 C CA . VAL A 1 88 ? -27.002 11.804 14.758 1.00 88.06 88 VAL A CA 1
ATOM 698 C C . VAL A 1 88 ? -27.660 13.141 15.089 1.00 88.06 88 VAL A C 1
ATOM 700 O O . VAL A 1 88 ? -27.438 13.706 16.157 1.00 88.06 88 VAL A O 1
ATOM 703 N N . SER A 1 89 ? -28.416 13.694 14.141 1.00 84.62 89 SER A N 1
ATOM 704 C CA . SER A 1 89 ? -29.122 14.973 14.293 1.00 84.62 89 SER A CA 1
ATOM 705 C C . SER A 1 89 ? -30.629 14.754 14.342 1.00 84.62 89 SER A C 1
ATOM 707 O O . SER A 1 89 ? -31.162 13.962 13.575 1.00 84.62 89 SER A O 1
ATOM 709 N N . GLY A 1 90 ? -31.312 15.477 15.231 1.00 82.50 90 GLY A N 1
ATOM 710 C CA . GLY A 1 90 ? -32.775 15.438 15.339 1.00 82.50 90 GLY A CA 1
ATOM 711 C C . GLY A 1 90 ? -33.349 14.255 16.127 1.00 82.50 90 GLY A C 1
ATOM 712 O O . GLY A 1 90 ? -34.567 14.145 16.209 1.00 82.50 90 GLY A O 1
ATOM 713 N N . ALA A 1 91 ? -32.510 13.406 16.729 1.00 83.06 91 ALA A N 1
ATOM 714 C CA . ALA A 1 91 ? -32.955 12.336 17.620 1.00 83.06 91 ALA A CA 1
ATOM 715 C C . ALA A 1 91 ? -33.051 12.836 19.079 1.00 83.06 91 ALA A C 1
ATOM 717 O O . ALA A 1 91 ? -32.094 13.462 19.549 1.00 83.06 91 ALA A O 1
ATOM 718 N N . PRO A 1 92 ? -34.143 12.548 19.817 1.00 84.25 92 PRO A N 1
ATOM 719 C CA . PRO A 1 92 ? -34.327 12.994 21.203 1.00 84.25 92 PRO A CA 1
ATOM 720 C C . PRO A 1 92 ? -33.199 12.555 22.142 1.00 84.25 92 PRO A C 1
ATOM 722 O O . PRO A 1 92 ? -32.777 13.324 23.000 1.00 84.25 92 PRO A O 1
ATOM 725 N N . ASN A 1 93 ? -32.684 11.339 21.935 1.00 86.31 93 ASN A N 1
ATOM 726 C CA . ASN A 1 93 ? -31.625 10.734 22.749 1.00 86.31 93 ASN A CA 1
ATOM 727 C C . ASN A 1 93 ? -30.256 10.731 22.042 1.00 86.31 93 ASN A C 1
ATOM 729 O O . ASN A 1 93 ? -29.339 10.010 22.438 1.00 86.31 93 ASN A O 1
ATOM 733 N N . GLY A 1 94 ? -30.108 11.525 20.976 1.00 87.81 94 GLY A N 1
ATOM 734 C CA . GLY A 1 94 ? -28.878 11.596 20.192 1.00 87.81 94 GLY A CA 1
ATOM 735 C C . GLY A 1 94 ? -28.467 10.224 19.633 1.00 87.81 94 GLY A C 1
ATOM 736 O O . GLY A 1 94 ? -29.307 9.545 19.041 1.00 87.81 94 GLY A O 1
ATOM 737 N N . PRO A 1 95 ? -27.196 9.802 19.779 1.00 85.62 95 PRO A N 1
ATOM 738 C CA . PRO A 1 95 ? -26.731 8.529 19.234 1.00 85.62 95 PRO A CA 1
ATOM 739 C C . PRO A 1 95 ? -27.416 7.317 19.872 1.00 85.62 95 PRO A C 1
ATOM 741 O O . PRO A 1 95 ? -27.587 6.323 19.185 1.00 85.62 95 PRO A O 1
ATOM 744 N N . PHE A 1 96 ? -27.866 7.408 21.126 1.00 89.06 96 PHE A N 1
ATOM 745 C CA . PHE A 1 96 ? -28.487 6.299 21.863 1.00 89.06 96 PHE A CA 1
ATOM 746 C C . PHE A 1 96 ? -29.961 6.061 21.513 1.00 89.06 96 PHE A C 1
ATOM 748 O O . PHE A 1 96 ? -30.631 5.249 22.148 1.00 89.06 96 PHE A O 1
ATOM 755 N N . ASP A 1 97 ? -30.495 6.775 20.525 1.00 91.69 97 ASP A N 1
ATOM 756 C CA . ASP A 1 97 ? -31.826 6.487 20.011 1.00 91.69 97 ASP A CA 1
ATOM 757 C C . ASP A 1 97 ? -31.875 5.089 19.374 1.00 91.69 97 ASP A C 1
ATOM 759 O O . ASP A 1 97 ? -30.939 4.675 18.685 1.00 91.69 97 ASP A O 1
ATOM 763 N N . LEU A 1 98 ? -32.974 4.358 19.581 1.00 91.94 98 LEU A N 1
ATOM 764 C CA . LEU A 1 98 ? -33.125 2.988 19.091 1.00 91.94 98 LEU A CA 1
ATOM 765 C C . LEU A 1 98 ? -32.989 2.910 17.564 1.00 91.94 98 LEU A C 1
ATOM 767 O O . LEU A 1 98 ? -32.403 1.961 17.043 1.00 91.94 98 LEU A O 1
ATOM 771 N N . GLU A 1 99 ? -33.493 3.913 16.838 1.00 91.31 99 GLU A N 1
ATOM 772 C CA . GLU A 1 99 ? -33.357 3.953 15.382 1.00 91.31 99 GLU A CA 1
ATOM 773 C C . GLU A 1 99 ? -31.891 4.144 14.965 1.00 91.31 99 GLU A C 1
ATOM 775 O O . GLU A 1 99 ? -31.418 3.502 14.024 1.00 91.31 99 GLU A O 1
ATOM 780 N N . ALA A 1 100 ? -31.156 5.006 15.674 1.00 92.12 100 ALA A N 1
ATOM 781 C CA . ALA A 1 100 ? -29.745 5.262 15.410 1.00 92.12 100 ALA A CA 1
ATOM 782 C C . ALA A 1 100 ? -28.886 4.027 15.717 1.00 92.12 100 ALA A C 1
ATOM 784 O O . ALA A 1 100 ? -28.138 3.584 14.844 1.00 92.12 100 ALA A O 1
ATOM 785 N N . MET A 1 101 ? -29.059 3.421 16.896 1.00 93.00 101 MET A N 1
ATOM 786 C CA . MET A 1 101 ? -28.411 2.161 17.277 1.00 93.00 101 MET A CA 1
ATOM 787 C C . MET A 1 101 ? -28.706 1.046 16.268 1.00 93.00 101 MET A C 1
ATOM 789 O O . MET A 1 101 ? -27.792 0.355 15.830 1.00 93.00 101 MET A O 1
ATOM 793 N N . GLY A 1 102 ? -29.954 0.920 15.805 1.00 94.00 102 GLY A N 1
ATOM 794 C CA . GLY A 1 102 ? -30.319 -0.065 14.785 1.00 94.00 102 GLY A CA 1
ATOM 795 C C . GLY A 1 102 ? -29.599 0.139 13.445 1.00 94.00 102 GLY A C 1
ATOM 796 O O . GLY A 1 102 ? -29.242 -0.836 12.785 1.00 94.00 102 GLY A O 1
ATOM 797 N N . LYS A 1 103 ? -29.351 1.390 13.035 1.00 93.44 103 LYS A N 1
ATOM 798 C CA . LYS A 1 103 ? -28.561 1.696 11.827 1.00 93.44 103 LYS A CA 1
ATOM 799 C C . LYS A 1 103 ? -27.082 1.375 12.017 1.00 93.44 103 LYS A C 1
ATOM 801 O O . LYS A 1 103 ? -26.477 0.831 11.100 1.00 93.44 103 LYS A O 1
ATOM 806 N N . ILE A 1 104 ? -26.525 1.684 13.188 1.00 94.06 104 ILE A N 1
ATOM 807 C CA . ILE A 1 104 ? -25.128 1.382 13.524 1.00 94.06 104 ILE A CA 1
ATOM 808 C C . ILE A 1 104 ? -24.911 -0.130 13.530 1.00 94.06 104 ILE A C 1
ATOM 810 O O . ILE A 1 104 ? -24.021 -0.589 12.834 1.00 94.06 104 ILE A O 1
ATOM 814 N N . ALA A 1 105 ? -25.784 -0.901 14.184 1.00 95.12 105 ALA A N 1
ATOM 815 C CA . ALA A 1 105 ? -25.696 -2.362 14.207 1.00 95.12 105 ALA A CA 1
ATOM 816 C C . ALA A 1 105 ? -25.723 -2.972 12.795 1.00 95.12 105 ALA A C 1
ATOM 818 O O . ALA A 1 105 ? -24.925 -3.849 12.479 1.00 95.12 105 ALA A O 1
ATOM 819 N N . ARG A 1 106 ? -26.606 -2.476 11.915 1.00 95.88 106 ARG A N 1
ATOM 820 C CA . ARG A 1 106 ? -26.657 -2.927 10.514 1.00 95.88 106 ARG A CA 1
ATOM 821 C C . ARG A 1 106 ? -25.401 -2.561 9.734 1.00 95.88 106 ARG A C 1
ATOM 823 O O . ARG A 1 106 ? -24.982 -3.343 8.893 1.00 95.88 106 ARG A O 1
ATOM 830 N N . LEU A 1 107 ? -24.832 -1.381 9.981 1.00 95.06 107 LEU A N 1
ATOM 831 C CA . LEU A 1 107 ? -23.584 -0.970 9.345 1.00 95.06 107 LEU A CA 1
ATOM 832 C C . LEU A 1 107 ? -22.418 -1.841 9.819 1.00 95.06 107 LEU A C 1
ATOM 834 O O . LEU A 1 107 ? -21.653 -2.303 8.985 1.00 95.06 107 LEU A O 1
ATOM 838 N N . THR A 1 108 ? -22.315 -2.090 11.125 1.00 95.25 108 THR A N 1
ATOM 839 C CA . THR A 1 108 ? -21.322 -2.994 11.719 1.00 95.25 108 THR A CA 1
ATOM 840 C C . THR A 1 108 ? -21.391 -4.366 11.056 1.00 95.25 108 THR A C 1
ATOM 842 O O . THR A 1 108 ? -20.393 -4.824 10.515 1.00 95.25 108 THR A O 1
ATOM 845 N N . GLN A 1 109 ? -22.588 -4.957 10.980 1.00 95.88 109 GLN A N 1
ATOM 846 C CA . GLN A 1 109 ? -22.779 -6.264 10.355 1.00 95.88 109 GLN A CA 1
ATOM 847 C C . GLN A 1 109 ? -22.458 -6.259 8.852 1.00 95.88 109 GLN A C 1
ATOM 849 O O . GLN A 1 109 ? -21.795 -7.163 8.362 1.00 95.88 109 GLN A O 1
ATOM 854 N N . ALA A 1 110 ? -22.875 -5.225 8.115 1.00 96.31 110 ALA A N 1
ATOM 855 C CA . ALA A 1 110 ? -22.546 -5.110 6.694 1.00 96.31 110 ALA A CA 1
ATOM 856 C C . ALA A 1 110 ? -21.031 -5.001 6.458 1.00 96.31 110 ALA A C 1
ATOM 858 O O . ALA A 1 110 ? -20.522 -5.557 5.491 1.00 96.31 110 ALA A O 1
ATOM 859 N N . LEU A 1 111 ? -20.298 -4.307 7.337 1.00 94.94 111 LEU A N 1
ATOM 860 C CA . LEU A 1 111 ? -18.841 -4.228 7.246 1.00 94.94 111 LEU A CA 1
ATOM 861 C C . LEU A 1 111 ? -18.192 -5.591 7.508 1.00 94.94 111 LEU A C 1
ATOM 863 O O . LEU A 1 111 ? -17.323 -5.988 6.741 1.00 94.94 111 LEU A O 1
ATOM 867 N N . GLU A 1 112 ? -18.634 -6.313 8.537 1.00 94.19 112 GLU A N 1
ATOM 868 C CA . GLU A 1 112 ? -18.141 -7.662 8.849 1.00 94.19 112 GLU A CA 1
ATOM 869 C C . GLU A 1 112 ? -18.424 -8.674 7.726 1.00 94.19 112 GLU A C 1
ATOM 871 O O . GLU A 1 112 ? -17.568 -9.503 7.420 1.00 94.19 112 GLU A O 1
ATOM 876 N N . ASP A 1 113 ? -19.593 -8.584 7.086 1.00 95.38 113 ASP A N 1
ATOM 877 C CA . ASP A 1 113 ? -20.024 -9.529 6.051 1.00 95.38 113 ASP A CA 1
ATOM 878 C C . ASP A 1 113 ? -19.425 -9.221 4.664 1.00 95.38 113 ASP A C 1
ATOM 880 O O . ASP A 1 113 ? -19.131 -10.137 3.890 1.00 95.38 113 ASP A O 1
ATOM 884 N N . GLU A 1 114 ? -19.275 -7.939 4.310 1.00 95.81 114 GLU A N 1
ATOM 885 C CA . GLU A 1 114 ? -18.936 -7.521 2.942 1.00 95.81 114 GLU A CA 1
ATOM 886 C C . GLU A 1 114 ? -17.470 -7.103 2.759 1.00 95.81 114 GLU A C 1
ATOM 888 O O . GLU A 1 114 ? -16.969 -7.145 1.629 1.00 95.81 114 GLU A O 1
ATOM 893 N N . VAL A 1 115 ? -16.763 -6.695 3.821 1.00 92.94 115 VAL A N 1
ATOM 894 C CA . VAL A 1 115 ? -15.379 -6.210 3.706 1.00 92.94 115 VAL A CA 1
ATOM 895 C C . VAL A 1 115 ? -14.394 -7.368 3.894 1.00 92.94 115 VAL A C 1
ATOM 897 O O . VAL A 1 115 ? -14.265 -7.911 4.993 1.00 92.94 115 VAL A O 1
ATOM 900 N N . PRO A 1 116 ? -13.643 -7.755 2.847 1.00 89.81 116 PRO A N 1
ATOM 901 C CA . PRO A 1 116 ? -12.688 -8.846 2.958 1.00 89.81 116 PRO A CA 1
ATOM 902 C C . PRO A 1 116 ? -11.497 -8.454 3.840 1.00 89.81 116 PRO A C 1
ATOM 904 O O . PRO A 1 116 ? -11.077 -7.299 3.857 1.00 89.81 116 PRO A O 1
ATOM 907 N N . PHE A 1 117 ? -10.915 -9.451 4.514 1.00 85.06 117 PHE A N 1
ATOM 908 C CA . PHE A 1 117 ? -9.732 -9.315 5.381 1.00 85.06 117 PHE A CA 1
ATOM 909 C C . PHE A 1 117 ? -9.925 -8.417 6.615 1.00 85.06 117 PHE A C 1
ATOM 911 O O . PHE A 1 117 ? -8.955 -8.090 7.297 1.00 85.06 117 PHE A O 1
ATOM 918 N N . LEU A 1 118 ? -11.166 -8.048 6.934 1.00 86.81 118 LEU A N 1
ATOM 919 C CA . LEU A 1 118 ? -11.496 -7.344 8.162 1.00 86.81 118 LEU A CA 1
ATOM 920 C C . LEU A 1 118 ? -11.401 -8.300 9.355 1.00 86.81 118 LEU A C 1
ATOM 922 O O . LEU A 1 118 ? -11.973 -9.389 9.335 1.00 86.81 118 LEU A O 1
ATOM 926 N N . ARG A 1 119 ? -10.666 -7.897 10.394 1.00 85.62 119 ARG A N 1
ATOM 927 C CA . ARG A 1 119 ? -10.514 -8.698 11.616 1.00 85.62 119 ARG A CA 1
ATOM 928 C C . ARG A 1 119 ? -11.714 -8.557 12.550 1.00 85.62 119 ARG A C 1
ATOM 930 O O . ARG A 1 119 ? -12.205 -9.560 13.051 1.00 85.62 119 ARG A O 1
ATOM 937 N N . GLU A 1 120 ? -12.139 -7.324 12.810 1.00 88.69 120 GLU A N 1
ATOM 938 C CA . GLU A 1 120 ? -13.203 -7.009 13.767 1.00 88.69 120 GLU A CA 1
ATOM 939 C C . GLU A 1 120 ? -13.766 -5.604 13.510 1.00 88.69 120 GLU A C 1
ATOM 941 O O . GLU A 1 120 ? -13.026 -4.713 13.078 1.00 88.69 120 GLU A O 1
ATOM 946 N N . VAL A 1 121 ? -15.053 -5.390 13.814 1.00 93.06 121 VAL A N 1
ATOM 947 C CA . VAL A 1 121 ? -15.677 -4.061 13.844 1.00 93.06 121 VAL A CA 1
ATOM 948 C C . VAL A 1 121 ? -16.236 -3.765 15.229 1.00 93.06 121 VAL A C 1
ATOM 950 O O . VAL A 1 121 ? -17.284 -4.269 15.630 1.00 93.06 121 VAL A O 1
ATOM 953 N N . THR A 1 122 ? -15.585 -2.854 15.947 1.00 92.75 122 THR A N 1
ATOM 954 C CA . THR A 1 122 ? -16.119 -2.315 17.202 1.00 92.75 122 THR A CA 1
ATOM 955 C C . THR A 1 122 ? -16.940 -1.056 16.931 1.00 92.75 122 THR A C 1
ATOM 957 O O . THR A 1 122 ? -16.515 -0.129 16.240 1.00 92.75 122 THR A O 1
ATOM 960 N N . SER A 1 123 ? -18.136 -1.004 17.499 1.00 93.38 123 SER A N 1
ATOM 961 C CA . SER A 1 123 ? -19.117 0.063 17.326 1.00 93.38 123 SER A CA 1
ATOM 962 C C . SER A 1 123 ? -19.855 0.320 18.638 1.00 93.38 123 SER A C 1
ATOM 964 O O . SER A 1 123 ? -19.754 -0.451 19.586 1.00 93.38 123 SER A O 1
ATOM 966 N N . LEU A 1 124 ? -20.659 1.383 18.702 1.00 91.12 124 LEU A N 1
ATOM 967 C CA . LEU A 1 124 ? -21.398 1.713 19.927 1.00 91.12 124 LEU A CA 1
ATOM 968 C C . LEU A 1 124 ? -22.411 0.623 20.338 1.00 91.12 124 LEU A C 1
ATOM 970 O O . LEU A 1 124 ? -22.872 0.621 21.472 1.00 91.12 124 LEU A O 1
ATOM 974 N N . THR A 1 125 ? -22.759 -0.296 19.431 1.00 91.88 125 THR A N 1
ATOM 975 C CA . THR A 1 125 ? -23.734 -1.366 19.681 1.00 91.88 125 THR A CA 1
ATOM 976 C C . THR A 1 125 ? -23.128 -2.654 20.233 1.00 91.88 125 THR A C 1
ATOM 978 O O . THR A 1 125 ? -23.881 -3.493 20.713 1.00 91.88 125 THR A O 1
ATOM 981 N N . ASN A 1 126 ? -21.809 -2.839 20.140 1.00 91.75 126 ASN A N 1
ATOM 982 C CA . ASN A 1 126 ? -21.096 -4.047 20.584 1.00 91.75 126 ASN A CA 1
ATOM 983 C C . ASN A 1 126 ? -19.820 -3.729 21.383 1.00 91.75 126 ASN A C 1
ATOM 985 O O . ASN A 1 126 ? -19.002 -4.616 21.602 1.00 91.75 126 ASN A O 1
ATOM 989 N N . VAL A 1 127 ? -19.627 -2.468 21.780 1.00 91.00 127 VAL A N 1
ATOM 990 C CA . VAL A 1 127 ? -18.502 -2.072 22.627 1.00 91.00 127 VAL A CA 1
ATOM 991 C C . VAL A 1 127 ? -18.666 -2.664 24.023 1.00 91.00 127 VAL A C 1
ATOM 9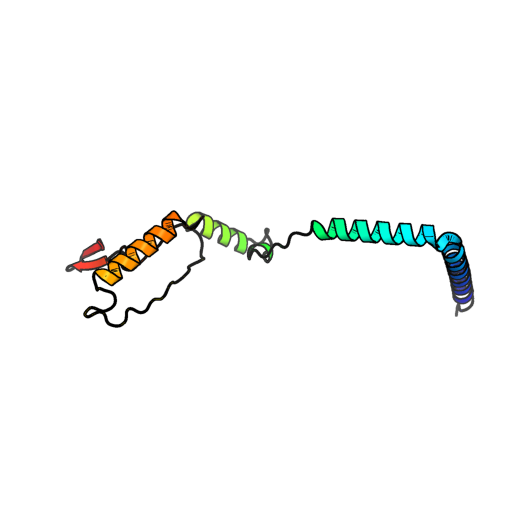93 O O . VAL A 1 127 ? -19.754 -2.628 24.595 1.00 91.00 127 VAL A O 1
ATOM 996 N N . GLU A 1 128 ? -17.567 -3.176 24.561 1.00 86.31 128 GLU A N 1
ATOM 997 C CA . GLU A 1 128 ? -17.488 -3.703 25.919 1.00 86.31 128 GLU A CA 1
ATOM 998 C C . GLU A 1 128 ? -17.763 -2.592 26.944 1.00 86.31 128 GLU A C 1
ATOM 1000 O O . GLU A 1 128 ? -17.166 -1.507 26.900 1.00 86.31 128 GLU A O 1
ATOM 1005 N N . PHE A 1 129 ? -18.689 -2.849 27.865 1.00 83.25 129 PHE A N 1
ATOM 1006 C CA . PHE A 1 129 ? -19.058 -1.926 28.923 1.00 83.25 129 PHE A CA 1
ATOM 1007 C C . PHE A 1 129 ? -18.391 -2.349 30.231 1.00 83.25 129 PHE A C 1
ATOM 1009 O O . PHE A 1 129 ? -18.694 -3.390 30.808 1.00 83.25 129 PHE A O 1
ATOM 1016 N N . MET A 1 130 ? -17.473 -1.511 30.714 1.00 85.50 130 MET A N 1
ATOM 1017 C CA . MET A 1 130 ? -16.795 -1.715 31.992 1.00 85.50 130 MET A CA 1
ATOM 1018 C C . MET A 1 130 ? -17.358 -0.768 33.048 1.00 85.50 130 MET A C 1
ATOM 1020 O O . MET A 1 130 ? -17.283 0.456 32.898 1.00 85.50 130 MET A O 1
ATOM 1024 N N . GLN A 1 131 ? -17.866 -1.327 34.143 1.00 87.00 131 GLN A N 1
ATOM 1025 C CA . GLN A 1 131 ? -18.352 -0.572 35.293 1.00 87.00 131 GLN A CA 1
ATOM 1026 C C . GLN A 1 131 ? -17.658 -1.035 36.578 1.00 87.00 131 GLN A C 1
ATOM 1028 O O . GLN A 1 131 ? -17.451 -2.221 36.813 1.00 87.00 131 GLN A O 1
ATOM 1033 N N . ALA A 1 132 ? -17.279 -0.078 37.427 1.00 84.44 132 ALA A N 1
ATOM 1034 C CA . ALA A 1 132 ? -16.760 -0.381 38.755 1.00 84.44 132 ALA A CA 1
ATOM 1035 C C . ALA A 1 132 ? -17.923 -0.602 39.736 1.00 84.44 132 ALA A C 1
ATOM 1037 O O . ALA A 1 132 ? -18.760 0.285 39.919 1.00 84.44 132 ALA A O 1
ATOM 1038 N N . GLU A 1 133 ? -17.934 -1.759 40.393 1.00 88.06 133 GLU A N 1
ATOM 1039 C CA . GLU A 1 133 ? -18.876 -2.132 41.448 1.00 88.06 133 GLU A CA 1
ATOM 1040 C C . GLU A 1 133 ? -18.083 -2.379 42.746 1.00 88.06 133 GLU A C 1
ATOM 1042 O O . GLU A 1 133 ? -17.557 -3.464 43.010 1.00 88.06 133 GLU A O 1
ATOM 1047 N N . GLY A 1 134 ? -17.943 -1.326 43.560 1.00 87.31 134 GLY A N 1
ATOM 1048 C CA . GLY A 1 134 ? -17.108 -1.350 44.766 1.00 87.31 134 GLY A CA 1
ATOM 1049 C C . GLY A 1 134 ? -15.617 -1.467 44.432 1.00 87.31 134 GLY A C 1
ATOM 1050 O O . GLY A 1 134 ? -15.074 -0.596 43.756 1.00 87.31 134 GLY A O 1
ATOM 1051 N N . ASP A 1 135 ? -14.977 -2.541 44.905 1.00 89.44 135 ASP A N 1
ATOM 1052 C CA . ASP A 1 135 ? -13.571 -2.873 44.609 1.00 89.44 135 ASP A CA 1
ATOM 1053 C C . ASP A 1 135 ? -13.423 -3.787 43.372 1.00 89.44 135 ASP A C 1
ATOM 1055 O O . ASP A 1 135 ? -12.306 -4.156 43.002 1.00 89.44 135 ASP A O 1
ATOM 1059 N N . PHE A 1 136 ? -14.534 -4.175 42.732 1.00 80.88 136 PHE A N 1
ATOM 1060 C CA . PHE A 1 136 ? -14.549 -5.071 41.576 1.00 80.88 136 PHE A CA 1
ATOM 1061 C C . PHE A 1 136 ? -14.858 -4.321 40.275 1.00 80.88 136 PHE A C 1
ATOM 1063 O O . PHE A 1 136 ? -15.509 -3.277 40.267 1.00 80.88 136 PHE A O 1
ATOM 1070 N N . LEU A 1 137 ? -14.382 -4.882 39.163 1.00 82.81 137 LEU A N 1
ATOM 1071 C CA . LEU A 1 137 ? -14.734 -4.465 37.808 1.00 82.81 137 LEU A CA 1
ATOM 1072 C C . LEU A 1 137 ? -15.707 -5.487 37.228 1.00 82.81 137 LEU A C 1
ATOM 1074 O O . LEU A 1 137 ? -15.371 -6.668 37.128 1.00 82.81 137 LEU A O 1
ATOM 1078 N N . GLU A 1 138 ? -16.894 -5.025 36.854 1.00 83.06 138 GLU A N 1
ATOM 1079 C CA . GLU A 1 138 ? -17.845 -5.783 36.053 1.00 83.06 138 GLU A CA 1
ATOM 1080 C C . GLU A 1 138 ? -17.667 -5.392 34.583 1.00 83.06 138 GLU A C 1
ATOM 1082 O O . GLU A 1 138 ? -17.567 -4.211 34.243 1.00 83.06 138 GLU A O 1
ATOM 1087 N N . ILE A 1 139 ? -17.569 -6.406 33.727 1.00 77.88 139 ILE A N 1
ATOM 1088 C CA . ILE A 1 139 ? -17.335 -6.271 32.292 1.00 77.88 139 ILE A CA 1
ATOM 1089 C C . ILE A 1 139 ? -18.486 -7.000 31.595 1.00 77.88 139 ILE A C 1
ATOM 1091 O O . ILE A 1 139 ? -18.671 -8.195 31.836 1.00 77.88 139 ILE A O 1
ATOM 1095 N N . THR A 1 140 ? -19.303 -6.283 30.820 1.00 65.62 140 THR A N 1
ATOM 1096 C CA . THR A 1 140 ? -20.483 -6.817 30.108 1.00 65.62 140 THR A CA 1
ATOM 1097 C C . THR A 1 140 ? -20.515 -6.365 28.657 1.00 65.62 140 THR A C 1
ATOM 1099 O O . THR A 1 140 ? -20.080 -5.225 28.378 1.00 65.62 140 THR A O 1
#

pLDDT: mean 87.53, std 8.99, range [45.88, 98.12]

Radius of gyration: 34.64 Å; chains: 1; bounding box: 86×28×93 Å

Sequence (140 aa):
MHPADDTDKLGTIDRWFGQLGLWMYGHRLIVFALVSALLAGAVMCAATIRTDNSFDAFFDASDPSYNAYIRYQDDFGSDEIAYILYRVSGAPNGPFDLEAMGKIARLTQALEDEVPFLREVTSLTNVEFMQAEGDFLEIT